Protein AF-A0A5S3YMX0-F1 (afdb_monomer_lite)

Radius of gyration: 29.32 Å; chains: 1; bounding box: 54×30×87 Å

Foldseek 3Di:
DKDFLCVVAADDDSFWADDPRDTHHDDTDIDDPLFSQQFPYKYFDPQAHVDDPQLAPDCPPPDPVSCVVNDDPDPGRPDRTTDMDTDGDPVRRDDPDFDDKDFDDDDDDDDPPDDDDDDRCPPIAGPVRDDDDDPDDDD

Organism: NCBI:txid151081

Structure (mmCIF, N/CA/C/O backbone):
data_AF-A0A5S3YMX0-F1
#
_entry.id   AF-A0A5S3YMX0-F1
#
loop_
_atom_site.group_PDB
_atom_site.id
_atom_site.type_symbol
_atom_site.label_atom_id
_atom_site.label_alt_id
_atom_site.label_comp_id
_atom_site.label_asym_id
_atom_site.label_entity_id
_atom_site.label_seq_id
_atom_site.pdbx_PDB_ins_code
_atom_site.Cartn_x
_atom_site.Cartn_y
_atom_site.Cartn_z
_atom_site.occupancy
_atom_site.B_iso_or_equiv
_atom_site.auth_seq_id
_atom_site.auth_comp_id
_atom_site.auth_asym_id
_atom_site.auth_atom_id
_atom_site.pdbx_PDB_model_num
ATOM 1 N N . GLY A 1 1 ? -2.831 -7.762 10.609 1.00 91.38 1 GLY A N 1
ATOM 2 C CA . GLY A 1 1 ? -1.853 -8.299 9.640 1.00 91.38 1 GLY A CA 1
ATOM 3 C C . GLY A 1 1 ? -1.766 -7.378 8.440 1.00 91.38 1 GLY A C 1
ATOM 4 O O . GLY A 1 1 ? -2.580 -6.460 8.359 1.00 91.38 1 GLY A O 1
ATOM 5 N N . PHE A 1 2 ? -0.807 -7.624 7.547 1.00 96.62 2 PHE A N 1
ATOM 6 C CA . PHE A 1 2 ? -0.632 -6.873 6.300 1.00 96.62 2 PHE A CA 1
ATOM 7 C C . PHE A 1 2 ? -0.864 -7.765 5.081 1.00 96.62 2 PHE A C 1
ATOM 9 O O . PHE A 1 2 ? -0.564 -8.959 5.122 1.00 96.62 2 PHE A O 1
ATOM 16 N N . THR A 1 3 ? -1.365 -7.169 4.002 1.00 96.81 3 THR A N 1
ATOM 17 C CA . THR A 1 3 ? -1.591 -7.815 2.708 1.00 96.81 3 THR A CA 1
ATOM 18 C C . THR A 1 3 ? -0.753 -7.124 1.641 1.00 96.81 3 THR A C 1
ATOM 20 O O . THR A 1 3 ? -0.767 -5.898 1.543 1.00 96.81 3 THR A O 1
ATOM 23 N N . ASN A 1 4 ? -0.037 -7.913 0.835 1.00 96.06 4 ASN A N 1
ATOM 24 C CA . ASN A 1 4 ? 0.631 -7.433 -0.375 1.00 96.06 4 ASN A CA 1
ATOM 25 C C . ASN A 1 4 ? -0.416 -7.202 -1.463 1.00 96.06 4 ASN A C 1
ATOM 27 O O . ASN A 1 4 ? -0.972 -8.159 -2.006 1.00 96.06 4 ASN A O 1
ATOM 31 N N . VAL A 1 5 ? -0.712 -5.935 -1.750 1.00 95.88 5 VAL A N 1
ATOM 32 C CA . VAL A 1 5 ? -1.786 -5.586 -2.684 1.00 95.88 5 VAL A CA 1
ATOM 33 C C . VAL A 1 5 ? -1.362 -5.720 -4.141 1.00 95.88 5 VAL A C 1
ATOM 35 O O . VAL A 1 5 ? -2.236 -5.980 -4.963 1.00 95.88 5 VAL A O 1
ATOM 38 N N . ASN A 1 6 ? -0.062 -5.676 -4.466 1.00 94.25 6 ASN A N 1
ATOM 39 C CA . ASN A 1 6 ? 0.425 -6.024 -5.810 1.00 94.25 6 ASN A CA 1
ATOM 40 C C . ASN A 1 6 ? -0.003 -7.451 -6.174 1.00 94.25 6 ASN A C 1
ATOM 42 O O . ASN A 1 6 ? -0.480 -7.696 -7.272 1.00 94.25 6 ASN A O 1
ATOM 46 N N . LEU A 1 7 ? 0.077 -8.385 -5.222 1.00 92.50 7 LEU A N 1
ATOM 47 C CA . LEU A 1 7 ? -0.351 -9.769 -5.444 1.00 92.50 7 LEU A CA 1
ATOM 48 C C . LEU A 1 7 ? -1.865 -9.963 -5.298 1.00 92.50 7 LEU A C 1
ATOM 50 O O . LEU A 1 7 ? -2.447 -10.785 -5.999 1.00 92.50 7 LEU A O 1
ATOM 54 N N . ALA A 1 8 ? -2.507 -9.241 -4.374 1.00 93.19 8 ALA A N 1
ATOM 55 C CA . ALA A 1 8 ? -3.930 -9.427 -4.088 1.00 93.19 8 ALA A CA 1
ATOM 56 C C . ALA A 1 8 ? -4.860 -8.737 -5.101 1.00 93.19 8 ALA A C 1
ATOM 58 O O . ALA A 1 8 ? -5.974 -9.213 -5.319 1.00 93.19 8 ALA A O 1
ATOM 59 N N . LYS A 1 9 ? -4.432 -7.610 -5.685 1.00 92.12 9 LYS A N 1
ATOM 60 C CA . LYS A 1 9 ? -5.246 -6.769 -6.582 1.00 92.12 9 LYS A CA 1
ATOM 61 C C . LYS A 1 9 ? -4.539 -6.372 -7.879 1.00 92.12 9 LYS A C 1
ATOM 63 O O . LYS A 1 9 ? -5.201 -5.827 -8.760 1.00 92.12 9 LYS A O 1
ATOM 68 N N . GLY A 1 10 ? -3.231 -6.605 -8.000 1.00 87.31 10 GLY A N 1
ATOM 69 C CA . GLY A 1 10 ? -2.480 -6.215 -9.186 1.00 87.31 10 GLY A CA 1
ATOM 70 C C . GLY A 1 10 ? -2.953 -6.937 -10.441 1.00 87.31 10 GLY A C 1
ATOM 71 O O . GLY A 1 10 ? -3.302 -8.118 -10.416 1.00 87.31 10 GLY A O 1
ATOM 72 N N . THR A 1 11 ? -2.959 -6.215 -11.556 1.00 77.44 11 THR A N 1
ATOM 73 C CA . THR A 1 11 ? -3.293 -6.748 -12.880 1.00 77.44 11 THR A CA 1
ATOM 74 C C . THR A 1 11 ? -2.061 -6.739 -13.773 1.00 77.44 11 THR A C 1
ATOM 76 O O . THR A 1 11 ? -1.328 -5.755 -13.769 1.00 77.44 11 THR A O 1
ATOM 79 N N . GLY A 1 12 ? -1.885 -7.774 -14.596 1.00 81.06 12 GLY A N 1
ATOM 80 C CA . GLY A 1 12 ? -0.747 -7.874 -15.512 1.00 81.06 12 GLY A CA 1
ATOM 81 C C . GLY A 1 12 ? 0.468 -8.554 -14.883 1.00 81.06 12 GLY A C 1
ATOM 82 O O . GLY A 1 12 ? 0.332 -9.386 -13.982 1.00 81.06 12 GLY A O 1
ATOM 83 N N . GLU A 1 13 ? 1.647 -8.247 -15.413 1.00 88.25 13 GLU A N 1
ATOM 84 C CA . GLU A 1 13 ? 2.912 -8.780 -14.916 1.00 88.25 13 GLU A CA 1
ATOM 85 C C . GLU A 1 13 ? 3.303 -8.056 -13.619 1.00 88.25 13 GLU A C 1
ATOM 87 O O . GLU A 1 13 ? 3.111 -6.854 -13.470 1.00 88.25 13 GLU A O 1
ATOM 92 N N . ASN A 1 14 ? 3.783 -8.814 -12.630 1.00 89.81 14 ASN A N 1
ATOM 93 C CA . ASN A 1 14 ? 4.093 -8.298 -11.290 1.00 89.81 14 ASN A CA 1
ATOM 94 C C . ASN A 1 14 ? 5.592 -8.370 -10.967 1.00 89.81 14 ASN A C 1
ATOM 96 O O . ASN A 1 14 ? 5.967 -8.450 -9.798 1.00 89.81 14 ASN A O 1
ATOM 100 N N . TYR A 1 15 ? 6.452 -8.399 -11.987 1.00 94.38 15 TYR A N 1
ATOM 101 C CA . TYR A 1 15 ? 7.882 -8.189 -11.777 1.00 94.38 15 TYR A CA 1
ATOM 102 C C . TYR A 1 15 ? 8.164 -6.689 -11.682 1.00 94.38 15 TYR A C 1
ATOM 104 O O . TYR A 1 15 ? 7.420 -5.873 -12.216 1.00 94.38 15 TYR A O 1
ATOM 112 N N . SER A 1 16 ? 9.226 -6.336 -10.972 1.00 95.31 16 SER A N 1
ATOM 113 C CA . SER A 1 16 ? 9.704 -4.963 -10.865 1.00 95.31 16 SER A CA 1
ATOM 114 C C . SER A 1 16 ? 11.140 -4.799 -11.330 1.00 95.31 16 SER A C 1
ATOM 116 O O . SER A 1 16 ? 11.589 -3.670 -11.438 1.00 95.31 16 SER A O 1
ATOM 118 N N . TYR A 1 17 ? 11.857 -5.887 -11.622 1.00 94.25 17 TYR A N 1
ATOM 119 C CA . TYR A 1 17 ? 13.227 -5.833 -12.120 1.00 94.25 17 TYR A CA 1
ATOM 120 C C . TYR A 1 17 ? 13.568 -7.050 -12.980 1.00 94.25 17 TYR A C 1
ATOM 122 O O . TYR A 1 17 ? 12.929 -8.108 -12.886 1.00 94.25 17 TYR A O 1
ATOM 130 N N . TYR A 1 18 ? 14.639 -6.915 -13.761 1.00 92.81 18 TYR A N 1
ATOM 131 C CA . TYR A 1 18 ? 15.262 -8.008 -14.494 1.00 92.81 18 TYR A CA 1
ATOM 132 C C . TYR A 1 18 ? 16.736 -8.120 -14.108 1.00 92.81 18 TYR A C 1
ATOM 134 O O . TYR A 1 18 ? 17.496 -7.161 -14.199 1.00 92.81 18 TYR A O 1
ATOM 142 N N . TYR A 1 19 ? 17.172 -9.304 -13.680 1.00 88.69 19 TYR A N 1
ATOM 143 C CA . TYR A 1 19 ? 18.567 -9.535 -13.312 1.00 88.69 19 TYR A CA 1
ATOM 144 C C . TYR A 1 19 ? 19.055 -10.870 -13.853 1.00 88.69 19 TYR A C 1
ATOM 146 O O . TYR A 1 19 ? 18.465 -11.918 -13.598 1.00 88.69 19 TYR A O 1
ATOM 154 N N . SER A 1 20 ? 20.169 -10.841 -14.586 1.00 89.81 20 SER A N 1
ATOM 155 C CA . SER A 1 20 ? 20.834 -12.046 -15.105 1.00 89.81 20 SER A CA 1
ATOM 156 C C . SER A 1 20 ? 19.904 -12.998 -15.872 1.00 89.81 20 SER A C 1
ATOM 158 O O . SER A 1 20 ? 20.019 -14.217 -15.755 1.00 89.81 20 SER A O 1
ATOM 160 N N . GLY A 1 21 ? 18.975 -12.458 -16.666 1.00 87.88 21 GLY A N 1
ATOM 161 C CA . GLY A 1 21 ? 18.059 -13.288 -17.451 1.00 87.88 21 GLY A CA 1
ATOM 162 C C . GLY A 1 21 ? 16.776 -13.696 -16.725 1.00 87.88 21 GLY A C 1
ATOM 163 O O . GLY A 1 21 ? 16.028 -14.498 -17.277 1.00 87.88 21 GLY A O 1
ATOM 164 N N . VAL A 1 22 ? 16.529 -13.193 -15.513 1.00 91.00 22 VAL A N 1
ATOM 165 C CA . VAL A 1 22 ? 15.385 -13.583 -14.683 1.00 91.00 22 VAL A CA 1
ATOM 166 C C . VAL A 1 22 ? 14.603 -12.348 -14.244 1.00 91.00 22 VAL A C 1
ATOM 168 O O . VAL A 1 22 ? 15.182 -11.412 -13.695 1.00 91.00 22 VAL A O 1
ATOM 171 N N . ALA A 1 23 ? 13.285 -12.381 -14.446 1.00 93.00 23 ALA A N 1
ATOM 172 C CA . ALA A 1 23 ? 12.357 -11.395 -13.902 1.00 93.00 23 ALA A CA 1
ATOM 173 C C . ALA A 1 23 ? 12.037 -11.706 -12.431 1.00 93.00 23 ALA A C 1
ATOM 175 O O . ALA A 1 23 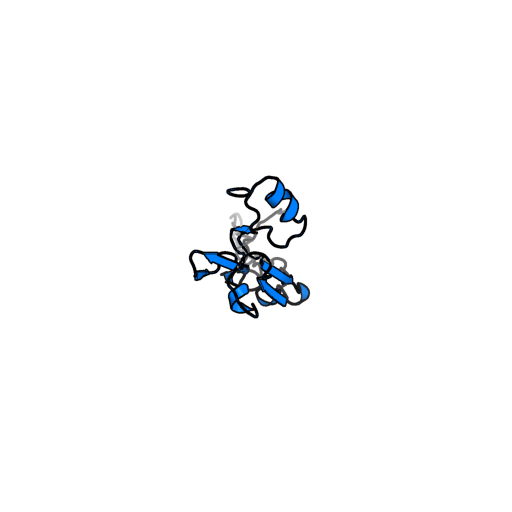? 11.796 -12.863 -12.070 1.00 93.00 23 ALA A O 1
ATOM 176 N N . GLY A 1 24 ? 12.004 -10.676 -11.589 1.00 93.19 24 GLY A N 1
ATOM 177 C CA . GLY A 1 24 ? 11.647 -10.783 -10.175 1.00 93.19 24 GLY A CA 1
ATOM 178 C C . GLY A 1 24 ? 10.964 -9.521 -9.660 1.00 93.19 24 GLY A C 1
ATOM 179 O O . GLY A 1 24 ? 10.824 -8.541 -10.382 1.00 93.19 24 GLY A O 1
ATOM 180 N N . SER A 1 25 ? 10.519 -9.536 -8.404 1.00 93.06 25 SER A N 1
ATOM 181 C CA . SER A 1 25 ? 9.886 -8.381 -7.759 1.00 93.06 25 SER A CA 1
ATOM 182 C C . SER A 1 25 ? 10.480 -8.151 -6.375 1.00 93.06 25 SER A C 1
ATOM 184 O O . SER A 1 25 ? 10.540 -9.084 -5.573 1.00 93.06 25 SER A O 1
ATOM 186 N N . LEU A 1 26 ? 10.936 -6.924 -6.118 1.00 94.56 26 LEU A N 1
ATOM 187 C CA . LEU A 1 26 ? 11.363 -6.452 -4.792 1.00 94.56 26 LEU A CA 1
ATOM 188 C C . LEU A 1 26 ? 10.533 -5.255 -4.308 1.00 94.56 26 LEU A C 1
ATOM 190 O O . LEU A 1 26 ? 10.636 -4.866 -3.145 1.00 94.56 26 LEU A O 1
ATOM 194 N N . ASP A 1 27 ? 9.695 -4.696 -5.180 1.00 95.56 27 ASP A N 1
ATOM 195 C CA . ASP A 1 27 ? 8.893 -3.515 -4.897 1.00 95.56 27 ASP A CA 1
ATOM 196 C C . ASP A 1 27 ? 7.460 -3.937 -4.598 1.00 95.56 27 ASP A C 1
ATOM 198 O O . ASP A 1 27 ? 6.788 -4.598 -5.392 1.00 95.56 27 ASP A O 1
ATOM 202 N N . HIS A 1 28 ? 6.984 -3.571 -3.414 1.00 94.00 28 HIS A N 1
ATOM 203 C CA . HIS A 1 28 ? 5.687 -4.004 -2.918 1.00 94.00 28 HIS A CA 1
ATOM 204 C C . HIS A 1 28 ? 4.961 -2.856 -2.229 1.00 94.00 28 HIS A C 1
ATOM 206 O O . HIS A 1 28 ? 5.550 -2.072 -1.487 1.00 94.00 28 HIS A O 1
ATOM 212 N N . LEU A 1 29 ? 3.648 -2.828 -2.404 1.00 95.69 29 LEU A N 1
ATOM 213 C CA . LEU A 1 29 ? 2.714 -2.045 -1.624 1.00 95.69 29 LEU A CA 1
ATOM 214 C C . LEU A 1 29 ? 2.007 -2.984 -0.644 1.00 95.69 29 LEU A C 1
ATOM 216 O O . LEU A 1 29 ? 1.394 -3.988 -1.021 1.00 95.69 29 LEU A O 1
ATOM 220 N N . LEU A 1 30 ? 2.106 -2.652 0.640 1.00 96.62 30 LEU A N 1
ATOM 221 C CA . LEU A 1 30 ? 1.455 -3.377 1.723 1.00 96.62 30 LEU A CA 1
ATOM 222 C C . LEU A 1 30 ? 0.393 -2.489 2.357 1.00 96.62 30 LEU A C 1
ATOM 224 O O . LEU A 1 30 ? 0.645 -1.324 2.656 1.00 96.62 30 LEU A O 1
ATOM 228 N N . THR A 1 31 ? -0.777 -3.059 2.618 1.00 94.94 31 THR A N 1
ATOM 229 C CA . THR A 1 31 ? -1.831 -2.400 3.398 1.00 94.94 31 THR A CA 1
ATOM 230 C C . THR A 1 31 ? -2.197 -3.244 4.606 1.00 94.94 31 THR A C 1
ATOM 232 O O . THR A 1 31 ? -1.951 -4.453 4.638 1.00 94.94 31 THR A O 1
ATOM 235 N N . ALA A 1 32 ? -2.771 -2.617 5.635 1.00 93.19 32 ALA A N 1
ATOM 236 C CA . ALA A 1 32 ? -3.446 -3.374 6.680 1.00 93.19 32 ALA A CA 1
ATOM 237 C C . ALA A 1 32 ? -4.548 -4.231 6.041 1.00 93.19 32 ALA A C 1
ATOM 239 O O . ALA A 1 32 ? -5.224 -3.781 5.119 1.00 93.19 32 ALA A O 1
ATOM 240 N N . ASN A 1 33 ? -4.768 -5.446 6.550 1.00 92.00 33 ASN A N 1
ATOM 241 C CA . ASN A 1 33 ? -5.789 -6.345 5.992 1.00 92.00 33 ASN A CA 1
ATOM 242 C C . ASN A 1 33 ? -7.185 -5.698 5.924 1.00 92.00 33 ASN A C 1
ATOM 244 O O . ASN A 1 33 ? -7.954 -5.991 5.020 1.00 92.00 33 ASN A O 1
ATOM 248 N N . THR A 1 34 ? -7.495 -4.797 6.858 1.00 89.94 34 THR A N 1
ATOM 249 C CA . THR A 1 34 ? -8.755 -4.037 6.933 1.00 89.94 34 THR A CA 1
ATOM 250 C C . THR A 1 34 ? -8.867 -2.903 5.910 1.00 89.94 34 THR A C 1
ATOM 252 O O . THR A 1 34 ? -9.874 -2.207 5.884 1.00 89.94 34 THR A O 1
ATOM 255 N N . SER A 1 35 ? -7.835 -2.675 5.098 1.00 92.06 35 SER A N 1
ATOM 256 C CA . SER A 1 35 ? -7.739 -1.554 4.157 1.00 92.06 35 SER A CA 1
ATOM 257 C C . SER A 1 35 ? -7.380 -2.003 2.741 1.00 92.06 35 SER A C 1
ATOM 259 O O . SER A 1 35 ? -7.094 -1.171 1.893 1.00 92.06 35 SER A O 1
ATOM 261 N N . VAL A 1 36 ? -7.404 -3.305 2.450 1.00 93.19 36 VAL A N 1
ATOM 262 C CA . VAL A 1 36 ? -7.147 -3.819 1.091 1.00 93.19 36 VAL A CA 1
ATOM 263 C C . VAL A 1 36 ? -8.142 -3.237 0.082 1.00 93.19 36 VAL A C 1
ATOM 265 O O . VAL A 1 36 ? -7.784 -2.957 -1.063 1.00 93.19 36 VAL A O 1
ATOM 268 N N . ASP A 1 37 ? -9.376 -2.993 0.517 1.00 91.88 37 ASP A N 1
ATOM 269 C CA . ASP A 1 37 ? -10.432 -2.467 -0.341 1.00 91.88 37 ASP A CA 1
ATOM 270 C C . ASP A 1 37 ? -10.278 -0.979 -0.674 1.00 91.88 37 ASP A C 1
ATOM 272 O O . ASP A 1 37 ? -10.807 -0.569 -1.704 1.00 91.88 37 ASP A O 1
ATOM 276 N N . SER A 1 38 ? -9.486 -0.192 0.080 1.00 93.88 38 SER A N 1
ATOM 277 C CA . SER A 1 38 ? -9.191 1.188 -0.349 1.00 93.88 38 SER A CA 1
ATOM 278 C C . SER A 1 38 ? -8.288 1.249 -1.568 1.00 93.88 38 SER A C 1
ATOM 280 O O . SER A 1 38 ? -8.257 2.278 -2.228 1.00 93.88 38 SER A O 1
ATOM 282 N N . VAL A 1 39 ? -7.530 0.198 -1.886 1.00 95.12 39 VAL A N 1
ATOM 283 C CA . VAL A 1 39 ? -6.672 0.192 -3.077 1.00 95.12 39 VAL A CA 1
ATOM 284 C C . VAL A 1 39 ? -7.543 -0.117 -4.284 1.00 95.12 39 VAL A C 1
ATOM 286 O O . VAL A 1 39 ? -7.856 -1.277 -4.529 1.00 95.12 39 VAL A O 1
ATOM 289 N N . ALA A 1 40 ? -7.967 0.894 -5.034 1.00 93.69 40 ALA A N 1
ATOM 290 C CA . ALA A 1 40 ? -8.823 0.712 -6.204 1.00 93.69 40 ALA A CA 1
ATOM 291 C C . ALA A 1 40 ? -8.087 -0.047 -7.319 1.00 93.69 40 ALA A C 1
ATOM 293 O O . ALA A 1 40 ? -8.641 -0.970 -7.919 1.00 93.69 40 ALA A O 1
ATOM 294 N N . GLN A 1 41 ? -6.819 0.301 -7.539 1.00 94.00 41 GLN A N 1
ATOM 295 C CA . GLN A 1 41 ? -5.939 -0.325 -8.519 1.00 94.00 41 GLN A CA 1
ATOM 296 C C . GLN A 1 41 ? -4.492 -0.273 -8.029 1.00 94.00 41 GLN A C 1
ATOM 298 O O . GLN A 1 41 ? -4.108 0.645 -7.308 1.00 94.00 41 GLN A O 1
ATOM 303 N N . VAL A 1 42 ? -3.685 -1.252 -8.434 1.00 95.81 42 VAL A N 1
ATOM 304 C CA . VAL A 1 42 ? -2.230 -1.236 -8.268 1.00 95.81 42 VAL A CA 1
ATOM 305 C C . VAL A 1 42 ? -1.571 -1.956 -9.441 1.00 95.81 42 VAL A C 1
ATOM 307 O O . VAL A 1 42 ? -2.110 -2.943 -9.942 1.00 95.81 42 VAL A O 1
ATOM 310 N N . MET A 1 43 ? -0.425 -1.462 -9.899 1.00 94.44 43 MET A N 1
ATOM 311 C CA . MET A 1 43 ? 0.374 -2.089 -10.952 1.00 94.44 43 MET A CA 1
ATOM 312 C C . MET A 1 43 ? 1.847 -1.691 -10.841 1.00 94.44 43 MET A C 1
ATOM 314 O O . MET A 1 43 ? 2.170 -0.634 -10.296 1.00 94.44 43 MET A O 1
ATOM 318 N N . HIS A 1 44 ? 2.728 -2.513 -11.408 1.00 94.62 44 HIS A N 1
ATOM 319 C CA . HIS A 1 44 ? 4.058 -2.058 -11.800 1.00 94.62 44 HIS A CA 1
ATOM 320 C C . HIS A 1 44 ? 3.940 -1.321 -13.129 1.00 94.62 44 HIS A C 1
ATOM 322 O O . HIS A 1 44 ? 3.351 -1.829 -14.086 1.00 94.62 44 HIS A O 1
ATOM 328 N N . TRP A 1 45 ? 4.445 -0.093 -13.187 1.00 94.00 45 TRP A N 1
ATOM 329 C CA . TRP A 1 45 ? 4.499 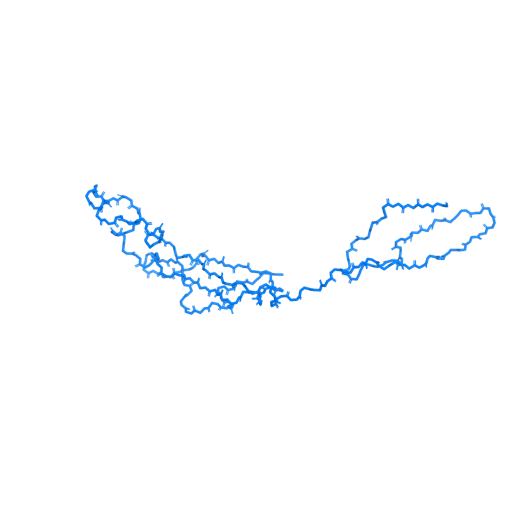0.635 -14.445 1.00 94.00 45 TRP A CA 1
ATOM 330 C C . TRP A 1 45 ? 5.800 0.289 -15.159 1.00 94.00 45 TRP A C 1
ATOM 332 O O . TRP A 1 45 ? 6.851 0.806 -14.802 1.00 94.00 45 TRP A O 1
ATOM 342 N N . HIS A 1 46 ? 5.709 -0.591 -16.156 1.00 93.94 46 HIS A N 1
ATOM 343 C CA . HIS A 1 46 ? 6.857 -1.101 -16.907 1.00 93.94 46 HIS A CA 1
ATOM 344 C C . HIS A 1 46 ? 7.502 -0.033 -17.802 1.00 93.94 46 HIS A C 1
ATOM 346 O O . HIS A 1 46 ? 7.204 0.075 -18.994 1.00 93.94 46 HIS A O 1
ATOM 352 N N . ILE A 1 47 ? 8.360 0.798 -17.208 1.00 92.56 47 ILE A N 1
ATOM 353 C CA . ILE A 1 47 ? 9.073 1.899 -17.874 1.00 92.56 47 ILE A CA 1
ATOM 354 C C . ILE A 1 47 ? 10.595 1.835 -17.699 1.00 92.56 47 ILE A C 1
ATOM 356 O O . ILE A 1 47 ? 11.299 2.606 -18.351 1.00 92.56 47 ILE A O 1
ATOM 360 N N . ASN A 1 48 ? 11.093 0.929 -16.856 1.00 92.50 48 ASN A N 1
ATOM 361 C CA . ASN A 1 48 ? 12.470 0.907 -16.371 1.00 92.50 48 ASN A CA 1
ATOM 362 C C . ASN A 1 48 ? 13.106 -0.495 -16.419 1.00 92.50 48 ASN A C 1
ATOM 364 O O . ASN A 1 48 ? 14.194 -0.642 -16.964 1.00 92.50 48 ASN A O 1
ATOM 368 N N . ALA A 1 49 ? 12.440 -1.535 -15.904 1.00 92.44 49 ALA A N 1
ATOM 369 C CA . ALA A 1 49 ? 13.070 -2.839 -15.647 1.00 92.44 49 ALA A CA 1
ATOM 370 C C . ALA A 1 49 ? 13.580 -3.579 -16.901 1.00 92.44 49 ALA A C 1
ATOM 372 O O . ALA A 1 49 ? 14.580 -4.295 -16.836 1.00 92.44 49 ALA A O 1
ATOM 373 N N . ASP A 1 50 ? 12.910 -3.418 -18.047 1.00 88.38 50 ASP A N 1
ATOM 374 C CA . ASP A 1 50 ? 13.180 -4.181 -19.281 1.00 88.38 50 ASP A CA 1
ATOM 375 C C . ASP A 1 50 ? 14.289 -3.575 -20.155 1.00 88.38 50 ASP A C 1
ATOM 377 O O . ASP A 1 50 ? 14.239 -3.581 -21.392 1.00 88.38 50 ASP A O 1
ATOM 381 N N . GLU A 1 51 ? 15.301 -2.997 -19.521 1.00 78.94 51 GLU A N 1
ATOM 382 C CA . GLU A 1 51 ? 16.294 -2.186 -20.201 1.00 78.94 51 GLU A CA 1
ATOM 383 C C . GLU A 1 51 ? 17.582 -2.946 -20.556 1.00 78.94 51 GLU A C 1
ATOM 385 O O . GLU A 1 51 ? 18.172 -3.681 -19.766 1.00 78.94 51 GLU A O 1
ATOM 390 N N . ALA A 1 52 ? 18.074 -2.718 -21.778 1.00 81.94 52 ALA A N 1
ATOM 391 C CA . ALA A 1 52 ? 19.428 -3.101 -22.145 1.00 81.94 52 ALA A CA 1
ATOM 392 C C . ALA A 1 52 ? 20.440 -2.203 -21.418 1.00 81.94 52 ALA A C 1
ATOM 394 O O . ALA A 1 52 ? 20.353 -0.984 -21.526 1.00 81.94 52 ALA A O 1
ATOM 395 N N . THR A 1 53 ? 21.474 -2.791 -20.811 1.00 78.12 53 THR A N 1
ATOM 396 C CA . THR A 1 53 ? 22.539 -2.089 -20.058 1.00 78.12 53 THR A CA 1
ATOM 397 C C . THR A 1 53 ? 23.168 -0.903 -20.804 1.00 78.12 53 THR A C 1
ATOM 399 O O . THR A 1 53 ? 23.633 0.051 -20.201 1.00 78.12 53 THR A O 1
ATOM 402 N N . ALA A 1 54 ? 23.178 -0.914 -22.139 1.00 80.81 54 ALA A N 1
ATOM 403 C CA . ALA A 1 54 ? 23.709 0.201 -22.925 1.00 80.81 54 ALA A CA 1
ATOM 404 C C . ALA A 1 54 ? 22.857 1.484 -22.856 1.00 80.81 54 ALA A C 1
ATOM 406 O O . ALA A 1 54 ? 23.369 2.555 -23.174 1.00 80.81 54 ALA A O 1
ATOM 407 N N . LEU A 1 55 ? 21.575 1.380 -22.507 1.00 83.12 55 LEU A N 1
ATOM 408 C CA . LEU A 1 55 ? 20.623 2.493 -22.471 1.00 83.12 55 LEU A CA 1
ATOM 409 C C . LEU A 1 55 ? 20.245 2.912 -21.047 1.00 83.12 55 LEU A C 1
ATOM 411 O O . LEU A 1 55 ? 19.621 3.958 -20.901 1.00 83.12 55 LEU A O 1
ATOM 415 N N . ASP A 1 56 ? 20.668 2.135 -20.044 1.00 83.69 56 ASP A N 1
ATOM 416 C CA . ASP A 1 56 ? 20.368 2.408 -18.643 1.00 83.69 56 ASP A CA 1
ATOM 417 C C . ASP A 1 56 ? 20.917 3.762 -18.167 1.00 83.69 56 ASP A C 1
ATOM 419 O O . ASP A 1 56 ? 21.796 4.382 -18.779 1.00 83.69 56 ASP A O 1
ATOM 423 N N . TYR A 1 57 ? 20.384 4.216 -17.036 1.00 84.12 57 TYR A N 1
ATOM 424 C CA . TYR A 1 57 ? 20.719 5.491 -16.398 1.00 84.12 57 TYR A CA 1
ATOM 425 C C . TYR A 1 57 ? 22.168 5.581 -15.889 1.00 84.12 57 TYR A C 1
ATOM 427 O O . TYR A 1 57 ? 22.620 6.666 -15.516 1.00 84.12 57 TYR A O 1
ATOM 435 N N . ASN A 1 58 ? 22.897 4.464 -15.851 1.00 86.88 58 ASN A N 1
ATOM 436 C CA . ASN A 1 58 ? 24.289 4.419 -15.421 1.00 86.88 58 ASN A CA 1
ATOM 437 C C . ASN A 1 58 ? 25.185 5.166 -16.425 1.00 86.88 58 ASN A C 1
ATOM 439 O O . ASN A 1 58 ? 24.848 5.322 -17.598 1.00 86.88 58 ASN A O 1
ATOM 443 N N . THR A 1 59 ? 26.349 5.646 -15.999 1.00 89.12 59 THR A N 1
ATOM 444 C CA . THR A 1 59 ? 27.281 6.384 -16.890 1.00 89.12 59 THR A CA 1
ATOM 445 C C . THR A 1 59 ? 28.520 5.574 -17.249 1.00 89.12 59 THR A C 1
ATOM 447 O O . THR A 1 59 ? 29.251 5.909 -18.184 1.00 89.12 59 THR A O 1
ATOM 450 N N . GLU A 1 60 ? 28.724 4.486 -16.519 1.00 89.06 60 GLU A N 1
ATOM 451 C CA . GLU A 1 60 ? 29.751 3.487 -16.699 1.00 89.06 60 GLU A CA 1
ATOM 452 C C . GLU A 1 60 ? 29.699 2.950 -18.128 1.00 89.06 60 GLU A C 1
ATOM 454 O O . GLU A 1 60 ? 28.631 2.746 -18.709 1.00 89.06 60 GLU A O 1
ATOM 459 N N . ASP A 1 61 ? 30.879 2.777 -18.718 1.00 88.56 61 ASP A N 1
ATOM 460 C CA . ASP A 1 61 ? 31.052 2.266 -20.079 1.00 88.56 61 ASP A CA 1
ATOM 461 C C . ASP A 1 61 ? 30.379 3.106 -21.194 1.00 88.56 61 ASP A C 1
ATOM 463 O O . ASP A 1 61 ? 30.329 2.677 -22.352 1.00 88.56 61 ASP A O 1
ATOM 467 N N . LYS A 1 62 ? 29.928 4.340 -20.894 1.00 90.19 62 LYS A N 1
ATOM 468 C CA . LYS A 1 62 ? 29.380 5.305 -21.865 1.00 90.19 62 LYS A CA 1
ATOM 469 C C . LYS A 1 62 ? 30.329 6.489 -22.070 1.00 90.19 62 LYS A C 1
ATOM 471 O O . LYS A 1 62 ? 30.753 7.147 -21.124 1.00 90.19 62 LYS A O 1
ATOM 476 N N . THR A 1 63 ? 30.618 6.824 -23.326 1.00 93.75 63 THR A N 1
ATOM 477 C CA . THR A 1 63 ? 31.306 8.076 -23.695 1.00 93.75 63 THR A CA 1
ATOM 478 C C . THR A 1 63 ? 30.424 9.296 -23.418 1.00 93.75 63 THR A C 1
ATOM 480 O O . THR A 1 63 ? 29.200 9.190 -23.441 1.00 93.75 63 THR A O 1
ATOM 483 N N . GLU A 1 64 ? 31.015 10.482 -23.262 1.00 94.00 64 GLU A N 1
ATOM 484 C CA . GLU A 1 64 ? 30.265 11.744 -23.111 1.00 94.00 64 GLU A CA 1
ATOM 485 C C . GLU A 1 64 ? 29.243 11.959 -24.241 1.00 94.00 64 GLU A C 1
ATOM 487 O O . GLU A 1 64 ? 28.116 12.389 -24.006 1.00 94.00 64 GLU A O 1
ATOM 492 N N . ALA A 1 65 ? 29.603 11.589 -25.475 1.00 94.75 65 ALA A N 1
ATOM 493 C CA . ALA A 1 65 ? 28.702 11.665 -26.621 1.00 94.75 65 ALA A CA 1
ATOM 494 C C . ALA A 1 65 ? 27.524 10.677 -26.521 1.00 94.75 65 ALA A C 1
ATOM 496 O O . ALA A 1 65 ? 26.424 10.999 -26.963 1.00 94.75 65 ALA A O 1
ATOM 497 N N . GLN A 1 66 ? 27.737 9.482 -25.959 1.00 92.25 66 GLN A N 1
ATOM 498 C CA . GLN A 1 66 ? 26.666 8.511 -25.704 1.00 92.25 66 GLN A CA 1
ATOM 499 C C . GLN A 1 66 ? 25.759 8.976 -24.572 1.00 92.25 66 GLN A C 1
ATOM 501 O O . GLN A 1 66 ? 24.547 8.952 -24.745 1.00 92.25 66 GLN A O 1
ATOM 506 N N . GLN A 1 67 ? 26.330 9.466 -23.470 1.00 91.00 67 GLN A N 1
ATOM 507 C CA . GLN A 1 67 ? 25.565 10.030 -22.359 1.00 91.00 67 GLN A CA 1
ATOM 508 C C . GLN A 1 67 ? 24.680 11.178 -22.856 1.00 91.00 67 GLN A C 1
ATOM 510 O O . GLN A 1 67 ? 23.470 11.127 -22.691 1.00 91.00 67 GLN A O 1
ATOM 515 N N . ALA A 1 68 ? 25.237 12.143 -23.595 1.00 90.44 68 ALA A N 1
ATOM 516 C CA . ALA A 1 68 ? 24.468 13.258 -24.152 1.00 90.44 68 ALA A CA 1
ATOM 517 C C . ALA A 1 68 ? 23.394 12.833 -25.174 1.00 90.44 68 ALA A C 1
ATOM 519 O O . ALA A 1 68 ? 22.405 13.538 -25.358 1.00 90.44 68 ALA A O 1
ATOM 520 N N . LYS A 1 69 ? 23.591 11.708 -25.872 1.00 90.88 69 LYS A N 1
ATOM 521 C CA . LYS A 1 69 ? 22.662 11.212 -26.897 1.00 90.88 69 LYS A CA 1
ATOM 522 C C . LYS A 1 69 ? 21.544 10.337 -26.329 1.00 90.88 69 LYS A C 1
ATOM 524 O O . LYS A 1 69 ? 20.463 10.303 -26.912 1.00 90.88 69 LYS A O 1
ATOM 529 N N . TRP A 1 70 ? 21.835 9.563 -25.288 1.00 87.56 70 TRP A N 1
ATOM 530 C CA . TRP A 1 70 ? 20.931 8.550 -24.737 1.00 87.56 70 TRP A CA 1
ATOM 531 C C . TRP A 1 70 ? 20.255 8.994 -23.445 1.00 87.56 70 TRP A C 1
ATOM 533 O O . TRP A 1 70 ? 19.213 8.445 -23.104 1.00 87.56 70 TRP A O 1
ATOM 543 N N . PHE A 1 71 ? 20.789 10.014 -22.774 1.00 86.12 71 PHE A N 1
ATOM 544 C CA . PHE A 1 71 ? 20.116 10.655 -21.657 1.00 86.12 71 PHE A CA 1
ATOM 545 C C . PHE A 1 71 ? 18.783 11.282 -22.089 1.00 86.12 71 PHE A C 1
ATOM 547 O O . PHE A 1 71 ? 18.695 11.957 -23.118 1.00 86.12 71 PHE A O 1
ATOM 554 N N . GLY A 1 72 ? 17.761 11.106 -21.256 1.00 86.56 72 GLY A N 1
ATOM 555 C CA . GLY A 1 72 ? 16.498 11.827 -21.340 1.00 86.56 72 GLY A CA 1
ATOM 556 C C . GLY A 1 72 ? 16.025 12.234 -19.947 1.00 86.56 72 GLY A C 1
ATOM 557 O O . GLY A 1 72 ? 16.100 11.446 -19.014 1.00 86.56 72 GLY A O 1
ATOM 558 N N . GLU A 1 73 ? 15.489 13.447 -19.804 1.00 88.62 73 GLU A N 1
ATOM 559 C CA . GLU A 1 73 ? 14.976 13.982 -18.524 1.00 88.62 73 GLU A CA 1
ATOM 560 C C . GLU A 1 73 ? 13.594 13.417 -18.131 1.00 88.62 73 GLU A C 1
ATOM 562 O O . GLU A 1 73 ? 12.859 14.006 -17.338 1.00 88.62 73 GLU A O 1
ATOM 567 N N . THR A 1 74 ? 13.191 12.292 -18.719 1.00 90.25 74 THR A N 1
ATOM 568 C CA . THR A 1 74 ? 11.882 11.676 -18.484 1.00 90.25 74 THR A CA 1
ATOM 569 C C . THR A 1 74 ? 11.972 10.591 -17.411 1.00 90.25 74 THR A C 1
ATOM 571 O O . THR A 1 74 ? 13.039 10.013 -17.246 1.00 90.25 74 THR A O 1
ATOM 574 N N . PRO A 1 75 ? 10.860 10.209 -16.760 1.00 91.44 75 PRO A N 1
ATOM 575 C CA . PRO A 1 75 ? 10.842 9.059 -15.847 1.00 91.44 75 PRO A CA 1
ATOM 576 C C . PRO A 1 75 ? 11.175 7.708 -16.503 1.00 91.44 75 PRO A C 1
ATOM 578 O O . PRO A 1 75 ? 11.385 6.726 -15.807 1.00 91.44 75 PRO A O 1
ATOM 581 N N . TYR A 1 76 ? 11.165 7.640 -17.835 1.00 90.38 76 TYR A N 1
ATOM 582 C CA . TYR A 1 76 ? 11.524 6.444 -18.589 1.00 90.38 76 TYR A CA 1
ATOM 583 C C . TYR A 1 76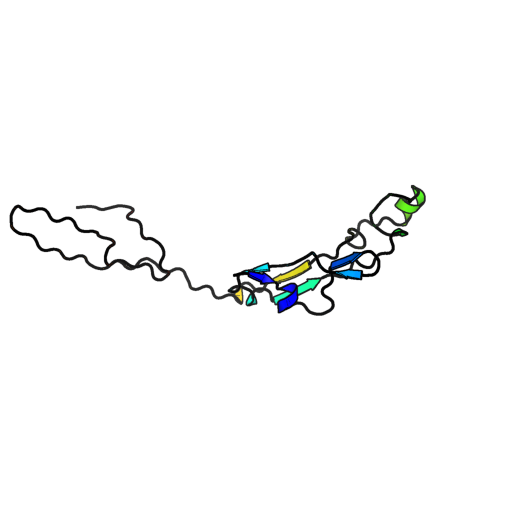 ? 13.035 6.202 -18.508 1.00 90.38 76 TYR A C 1
ATOM 585 O O . TYR A 1 76 ? 13.796 7.136 -18.770 1.00 90.38 76 TYR A O 1
ATOM 593 N N . ARG A 1 77 ? 13.451 4.960 -18.220 1.00 89.19 77 ARG A N 1
ATOM 594 C CA . ARG A 1 77 ? 14.868 4.550 -18.108 1.00 89.19 77 ARG A CA 1
ATOM 595 C C . ARG A 1 77 ? 15.631 5.269 -16.999 1.00 89.19 77 ARG A C 1
ATOM 597 O O . ARG A 1 77 ? 16.825 5.526 -17.113 1.00 89.19 77 ARG A O 1
ATOM 604 N N . SER A 1 78 ? 14.940 5.655 -15.930 1.00 90.81 78 SER A N 1
ATOM 605 C CA . SER A 1 78 ? 15.546 6.419 -14.833 1.00 90.81 78 SER A CA 1
ATOM 606 C C . SER A 1 78 ? 15.944 5.552 -13.635 1.00 90.81 78 SER A C 1
ATOM 608 O O . SER A 1 78 ? 16.397 6.082 -12.623 1.00 90.81 78 SER A O 1
ATOM 610 N N . SER A 1 79 ? 15.696 4.245 -13.706 1.00 91.75 79 SER A N 1
ATOM 611 C CA . SER A 1 79 ? 15.975 3.260 -12.659 1.00 91.75 79 SER A CA 1
ATOM 612 C C . SER A 1 79 ? 16.086 1.871 -13.290 1.00 91.75 79 SER A C 1
ATOM 614 O O . SER A 1 79 ? 15.624 1.653 -14.403 1.00 91.75 79 SER A O 1
ATOM 616 N N . ASP A 1 80 ? 16.699 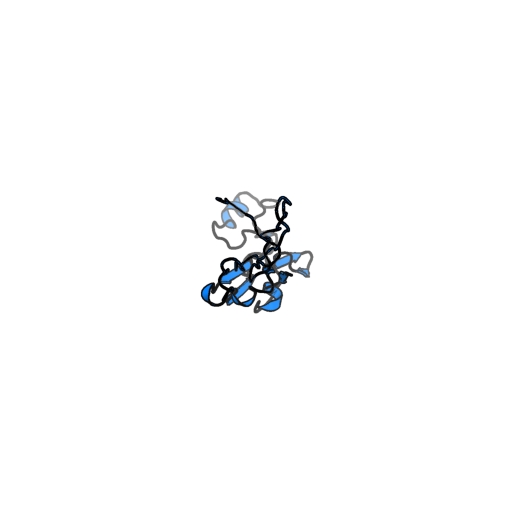0.940 -12.571 1.00 91.06 80 ASP A N 1
ATOM 617 C CA . ASP A 1 80 ? 16.757 -0.495 -12.856 1.00 91.06 80 ASP A CA 1
ATOM 618 C C . ASP A 1 80 ? 15.501 -1.241 -12.372 1.00 91.06 80 ASP A C 1
ATOM 620 O O . ASP A 1 80 ? 15.361 -2.444 -12.598 1.00 91.06 80 ASP A O 1
ATOM 624 N N . HIS A 1 81 ? 14.586 -0.526 -11.713 1.00 94.75 81 HIS A N 1
ATOM 625 C CA . HIS A 1 81 ? 13.337 -1.043 -11.182 1.00 94.75 81 HIS A CA 1
ATOM 626 C C . HIS A 1 81 ? 12.121 -0.256 -11.694 1.00 94.75 81 HIS A C 1
ATOM 628 O O . HIS A 1 81 ? 12.148 0.971 -11.856 1.00 94.75 81 HIS A O 1
ATOM 634 N N . ASP A 1 82 ? 11.016 -0.967 -11.909 1.00 94.94 82 ASP A N 1
ATOM 635 C CA . ASP A 1 82 ? 9.724 -0.378 -12.248 1.00 94.94 82 ASP A CA 1
ATOM 636 C C . ASP A 1 82 ? 9.008 0.159 -11.003 1.00 94.94 82 ASP A C 1
ATOM 638 O O . ASP A 1 82 ? 8.861 -0.559 -10.005 1.00 94.94 82 ASP A O 1
ATOM 642 N N . PRO A 1 83 ? 8.479 1.393 -11.051 1.00 95.06 83 PRO A N 1
ATOM 643 C CA . PRO A 1 83 ? 7.727 1.947 -9.940 1.00 95.06 83 PRO A CA 1
ATOM 644 C C . PRO A 1 83 ? 6.393 1.216 -9.739 1.00 95.06 83 PRO A C 1
ATOM 646 O O . PRO A 1 83 ? 5.718 0.814 -10.690 1.00 95.06 83 PRO A O 1
ATOM 649 N N . VAL A 1 84 ? 5.970 1.120 -8.478 1.00 95.69 84 VAL A N 1
ATOM 650 C CA . VAL A 1 84 ? 4.607 0.717 -8.111 1.00 95.69 84 VAL A CA 1
ATOM 651 C C . VAL A 1 84 ? 3.704 1.944 -8.146 1.00 95.69 84 VAL A C 1
ATOM 653 O O . VAL A 1 84 ? 3.968 2.930 -7.458 1.00 95.69 84 VAL A O 1
ATOM 656 N N . ILE A 1 85 ? 2.614 1.870 -8.906 1.00 95.06 85 ILE A N 1
ATOM 657 C CA . ILE A 1 85 ? 1.573 2.901 -8.948 1.00 95.06 85 ILE A CA 1
ATOM 658 C C . ILE A 1 85 ? 0.288 2.314 -8.390 1.00 95.06 85 ILE A C 1
ATOM 660 O O . ILE A 1 85 ? -0.084 1.192 -8.736 1.00 95.06 85 ILE A O 1
ATOM 664 N N . ALA A 1 86 ? -0.387 3.073 -7.529 1.00 95.50 86 ALA A N 1
ATOM 665 C CA . ALA A 1 86 ? -1.656 2.677 -6.950 1.00 95.50 86 ALA A CA 1
ATOM 666 C C . ALA A 1 86 ? -2.628 3.852 -6.859 1.00 95.50 86 ALA A C 1
ATOM 668 O O . ALA A 1 86 ? -2.243 4.958 -6.475 1.00 95.50 86 ALA A O 1
ATOM 669 N N . ASP A 1 87 ? -3.891 3.552 -7.138 1.00 95.38 87 ASP A N 1
ATOM 670 C CA . ASP A 1 87 ? -5.017 4.452 -6.933 1.00 95.38 87 ASP A CA 1
ATOM 671 C C . ASP A 1 87 ? -5.772 4.040 -5.673 1.00 95.38 87 ASP A C 1
ATOM 673 O O . ASP A 1 87 ? -5.985 2.850 -5.414 1.00 95.38 87 ASP A O 1
ATOM 677 N N . PHE A 1 88 ? -6.213 5.032 -4.901 1.00 94.44 88 PHE A N 1
ATOM 678 C CA . PHE A 1 88 ? -6.925 4.809 -3.649 1.00 94.44 88 PHE A CA 1
ATOM 679 C C . PHE A 1 88 ? -8.336 5.396 -3.694 1.00 94.44 88 PHE A C 1
ATOM 681 O O . PHE A 1 88 ? -8.512 6.592 -3.917 1.00 94.44 88 PHE A O 1
ATOM 688 N N . ASP A 1 89 ? -9.330 4.563 -3.393 1.00 93.00 89 ASP A N 1
ATOM 689 C CA . ASP A 1 89 ? -10.668 4.992 -3.003 1.00 93.00 89 ASP A CA 1
ATOM 690 C C . ASP A 1 89 ? -10.774 4.949 -1.475 1.00 93.00 89 ASP A C 1
ATOM 692 O O . ASP A 1 89 ? -11.015 3.914 -0.855 1.00 93.00 89 ASP A O 1
ATOM 696 N N . LEU A 1 90 ? -10.562 6.099 -0.840 1.00 87.25 90 LEU A N 1
ATOM 697 C CA . LEU A 1 90 ? -10.604 6.196 0.619 1.00 87.25 90 LEU A CA 1
ATOM 698 C C . LEU A 1 90 ? -12.031 6.161 1.178 1.00 87.25 90 LEU A C 1
ATOM 700 O O . LEU A 1 90 ? -12.198 5.904 2.367 1.00 87.25 90 LEU A O 1
ATOM 704 N N . ALA A 1 91 ? -13.051 6.384 0.345 1.00 84.62 91 ALA A N 1
ATOM 705 C CA . ALA A 1 91 ? -14.443 6.259 0.761 1.00 84.62 91 ALA A CA 1
ATOM 706 C C . ALA A 1 91 ? -14.892 4.790 0.822 1.00 84.62 91 ALA A C 1
ATOM 708 O O . ALA A 1 91 ? -15.829 4.470 1.554 1.00 84.62 91 ALA A O 1
ATOM 709 N N . ALA A 1 92 ? -14.208 3.893 0.103 1.00 76.00 92 ALA A N 1
ATOM 710 C CA . ALA A 1 92 ? -14.472 2.457 0.146 1.00 76.00 92 ALA A CA 1
ATOM 711 C C . ALA A 1 92 ? -14.160 1.823 1.513 1.00 76.00 92 ALA A C 1
ATOM 713 O O . ALA A 1 92 ? -14.700 0.766 1.839 1.00 76.00 92 ALA A O 1
ATOM 714 N N . VAL A 1 93 ? -13.323 2.461 2.339 1.00 72.81 93 VAL A N 1
ATOM 715 C CA . VAL A 1 93 ? -13.024 1.974 3.690 1.00 72.81 93 VAL A CA 1
ATOM 716 C C . VAL A 1 93 ? -13.932 2.660 4.701 1.00 72.81 93 VAL A C 1
ATOM 718 O O . VAL A 1 93 ? -13.706 3.795 5.114 1.00 72.81 93 VAL A O 1
ATOM 721 N N . VAL A 1 94 ? -14.946 1.925 5.154 1.00 70.12 94 VAL A N 1
ATOM 722 C CA . VAL A 1 94 ? -15.748 2.308 6.317 1.00 70.12 94 VAL A CA 1
ATOM 723 C C . VAL A 1 94 ? -15.030 1.812 7.566 1.00 70.12 94 VAL A C 1
ATOM 725 O O . VAL A 1 94 ? -15.152 0.649 7.948 1.00 70.12 94 VAL A O 1
ATOM 728 N N . LEU A 1 95 ? -14.260 2.692 8.204 1.00 72.38 95 LEU A N 1
ATOM 729 C CA . LEU A 1 95 ? -13.800 2.427 9.564 1.00 72.38 95 LEU A CA 1
ATOM 730 C C . LEU A 1 95 ? -14.979 2.610 10.528 1.00 72.38 95 LEU A C 1
ATOM 732 O O . LEU A 1 95 ? -15.769 3.542 10.341 1.00 72.38 95 LEU A O 1
ATOM 736 N N . PRO A 1 96 ? -15.118 1.760 11.561 1.00 76.56 96 PRO A N 1
ATOM 737 C CA . PRO A 1 96 ? -16.035 2.064 12.646 1.00 76.56 96 PRO A CA 1
ATOM 738 C C . PRO A 1 96 ? -15.650 3.422 13.242 1.00 76.56 96 PRO A C 1
ATOM 740 O O . PRO A 1 96 ? -14.471 3.718 13.453 1.00 76.56 96 PRO A O 1
ATOM 743 N N . VAL A 1 97 ? -16.648 4.279 13.450 1.00 85.06 97 VAL A N 1
ATOM 744 C CA . VAL A 1 97 ? -16.439 5.564 14.119 1.00 85.06 97 VAL A CA 1
ATOM 745 C C . VAL A 1 97 ? -16.062 5.260 15.559 1.00 85.06 97 VAL A C 1
ATOM 747 O O . VAL A 1 97 ? -16.856 4.624 16.245 1.00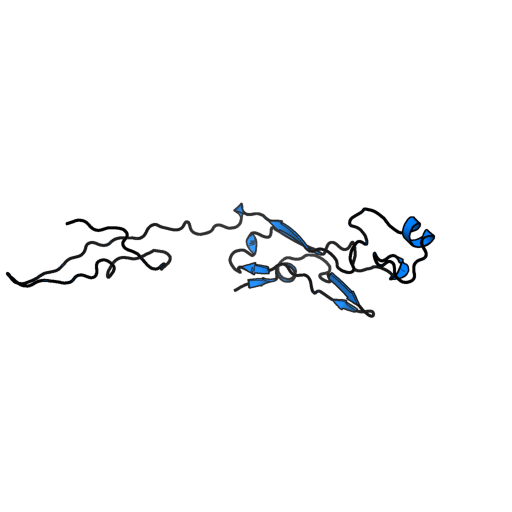 85.06 97 VAL A O 1
ATOM 750 N N . ASN A 1 98 ? -14.891 5.729 15.998 1.00 88.94 98 ASN A N 1
ATOM 751 C CA . ASN A 1 98 ? -14.466 5.591 17.387 1.00 88.94 98 ASN A CA 1
ATOM 752 C C . ASN A 1 98 ? -15.545 6.138 18.322 1.00 88.94 98 ASN A C 1
ATOM 754 O O . ASN A 1 98 ? -15.946 7.302 18.202 1.00 88.94 98 ASN A O 1
ATOM 758 N N . GLN A 1 99 ? -15.996 5.314 19.251 1.00 94.06 99 GLN A N 1
ATOM 759 C CA . GLN A 1 99 ? -17.054 5.666 20.173 1.00 94.06 99 GLN A CA 1
ATOM 760 C C . GLN A 1 99 ? -16.479 6.315 21.437 1.00 94.06 99 GLN A C 1
ATOM 762 O O . GLN A 1 99 ? -15.295 6.216 21.750 1.00 94.06 99 GLN A O 1
ATOM 767 N N . ALA A 1 100 ? -17.315 7.078 22.142 1.00 94.69 100 ALA A N 1
ATOM 768 C CA . ALA A 1 100 ? -16.937 7.585 23.454 1.00 94.69 100 ALA A CA 1
ATOM 769 C C . ALA A 1 100 ? -16.982 6.440 24.484 1.00 94.69 100 ALA A C 1
ATOM 771 O O . ALA A 1 100 ? -17.849 5.566 24.361 1.00 94.69 100 ALA A O 1
ATOM 772 N N . PRO A 1 101 ? -16.136 6.481 25.529 1.00 96.00 101 PRO A N 1
ATOM 773 C CA . PRO A 1 101 ? -16.280 5.610 26.685 1.00 96.00 101 PRO A CA 1
ATOM 774 C C . PRO A 1 101 ? -17.687 5.660 27.286 1.00 96.00 101 PRO A C 1
ATOM 776 O O . PRO A 1 101 ? -18.314 6.720 27.367 1.00 96.00 101 PRO A O 1
ATOM 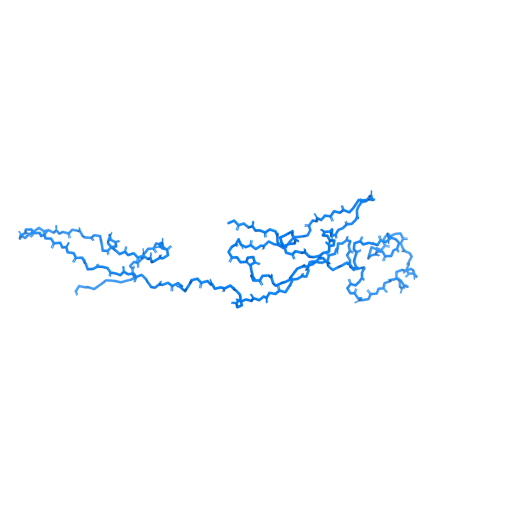779 N N . ILE A 1 102 ? -18.164 4.506 27.738 1.00 96.50 102 ILE A N 1
ATOM 780 C CA . ILE A 1 102 ? -19.433 4.322 28.432 1.00 96.50 102 ILE A CA 1
ATOM 781 C C . ILE A 1 102 ? -19.139 4.270 29.929 1.00 96.50 102 ILE A C 1
ATOM 783 O O . ILE A 1 102 ? -18.590 3.280 30.417 1.00 96.50 102 ILE A O 1
ATOM 787 N N . ALA A 1 103 ? -19.525 5.333 30.633 1.00 95.31 103 ALA A N 1
ATOM 788 C CA . ALA A 1 103 ? -19.492 5.375 32.089 1.00 95.31 103 ALA A CA 1
ATOM 789 C C . ALA A 1 103 ? -20.725 4.669 32.674 1.00 95.31 103 ALA A C 1
ATOM 791 O O . ALA A 1 103 ? -21.842 4.886 32.193 1.00 95.31 103 ALA A O 1
ATOM 792 N N . ASN A 1 104 ? -20.537 3.843 33.700 1.00 95.94 104 ASN A N 1
ATOM 793 C CA . ASN A 1 104 ? -21.603 3.146 34.410 1.00 95.94 104 ASN A CA 1
ATOM 794 C C . ASN A 1 104 ? -21.656 3.597 35.874 1.00 95.94 104 ASN A C 1
ATOM 796 O O . ASN A 1 104 ? -20.631 3.722 36.532 1.00 95.94 104 ASN A O 1
ATOM 800 N N . ASP A 1 105 ? -22.866 3.803 36.401 1.00 95.69 105 ASP A N 1
ATOM 801 C CA . ASP A 1 105 ? -23.039 4.288 37.773 1.00 95.69 105 ASP A CA 1
ATOM 802 C C . ASP A 1 105 ? -22.402 3.334 38.798 1.00 95.69 105 ASP A C 1
ATOM 804 O O . ASP A 1 105 ? -22.679 2.130 38.824 1.00 95.69 105 ASP A O 1
ATOM 808 N N . ASP A 1 106 ? -21.571 3.899 39.672 1.00 94.38 106 ASP A N 1
ATOM 809 C CA . ASP A 1 106 ? -20.971 3.198 40.800 1.00 94.38 106 ASP A CA 1
ATOM 810 C C . ASP A 1 106 ? -21.937 3.119 41.985 1.00 94.38 106 ASP A C 1
ATOM 812 O O . ASP A 1 106 ? -22.606 4.088 42.355 1.00 94.38 106 ASP A O 1
ATOM 816 N N . THR A 1 107 ? -21.937 1.978 42.671 1.00 93.56 107 THR A N 1
ATOM 817 C CA . THR A 1 107 ? -22.629 1.824 43.955 1.00 93.56 107 THR A CA 1
ATOM 818 C C . THR A 1 107 ? -21.704 1.193 44.979 1.00 93.56 107 THR A C 1
ATOM 820 O O . THR A 1 107 ? -21.051 0.189 44.691 1.00 93.56 107 THR A O 1
ATOM 823 N N . ALA A 1 108 ? -21.692 1.738 46.192 1.00 93.38 108 ALA A N 1
ATOM 824 C CA . ALA A 1 108 ? -20.999 1.149 47.326 1.00 93.38 108 ALA A CA 1
ATOM 825 C C . ALA A 1 108 ? -21.807 1.341 48.609 1.00 93.38 108 ALA A C 1
ATOM 827 O O . ALA A 1 108 ? -22.453 2.369 48.807 1.00 93.38 108 ALA A O 1
ATOM 828 N N . GLU A 1 109 ? -21.720 0.362 49.501 1.00 95.12 109 GLU A N 1
ATOM 829 C CA . GLU A 1 109 ? -22.259 0.438 50.854 1.00 95.12 109 GLU A CA 1
ATOM 830 C C . GLU A 1 109 ? -21.107 0.343 51.854 1.00 95.12 109 GLU A C 1
ATOM 832 O O . GLU A 1 109 ? -20.135 -0.386 51.647 1.00 95.12 109 GLU A O 1
ATOM 837 N N . THR A 1 110 ? -21.214 1.089 52.949 1.00 95.19 110 THR A N 1
ATOM 838 C CA . THR A 1 110 ? -20.271 1.033 54.067 1.00 95.19 110 THR A CA 1
ATOM 839 C C . THR A 1 110 ? -21.025 1.206 55.380 1.00 95.19 110 THR A C 1
ATOM 841 O O . THR A 1 110 ? -22.154 1.703 55.406 1.00 95.19 110 THR A O 1
ATOM 844 N N . VAL A 1 111 ? -20.416 0.790 56.488 1.00 96.19 111 VAL A N 1
ATOM 845 C CA . VAL A 1 111 ? -20.962 1.049 57.825 1.00 96.19 111 VAL A CA 1
ATOM 846 C C . VAL A 1 111 ? -20.543 2.437 58.309 1.00 96.19 111 VAL A C 1
ATOM 848 O O . VAL A 1 111 ? -19.563 3.020 57.845 1.00 96.19 111 VAL A O 1
ATOM 851 N N . GLN A 1 112 ? -21.301 2.995 59.254 1.00 93.06 112 GLN A N 1
ATOM 852 C CA . GLN A 1 112 ? -21.026 4.331 59.773 1.00 93.06 112 GLN A CA 1
ATOM 853 C C . GLN A 1 112 ? -19.612 4.417 60.367 1.00 93.06 112 GLN A C 1
ATOM 855 O O . GLN A 1 112 ? -19.275 3.676 61.286 1.00 93.06 112 GLN A O 1
ATOM 860 N N . GLY A 1 113 ? -18.828 5.376 59.872 1.00 93.94 113 GLY A N 1
ATOM 861 C CA . GLY A 1 113 ? -17.458 5.624 60.324 1.00 93.94 113 GLY A CA 1
ATOM 862 C C . GLY A 1 113 ? -16.376 4.867 59.550 1.00 93.94 113 GLY A C 1
ATOM 863 O O . GLY A 1 113 ? -15.204 5.133 59.792 1.00 93.94 113 GLY A O 1
ATOM 864 N N . GLU A 1 114 ? -16.740 3.993 58.605 1.00 96.44 114 GLU A N 1
ATOM 865 C CA . GLU A 1 114 ? -15.787 3.225 57.796 1.00 96.44 114 GLU A CA 1
ATOM 866 C C . GLU A 1 114 ? -15.670 3.784 56.372 1.00 96.44 114 GLU A C 1
ATOM 868 O O . GLU A 1 114 ? -16.669 4.052 55.697 1.00 96.44 114 GLU A O 1
ATOM 873 N N . SER A 1 115 ? -14.434 3.935 55.895 1.00 93.25 115 SER A N 1
ATOM 874 C CA . SER A 1 115 ? -14.145 4.378 54.527 1.00 93.25 115 SER A CA 1
ATOM 875 C C . SER A 1 115 ? -14.304 3.237 53.522 1.00 93.25 115 SER A C 1
ATOM 877 O O . SER A 1 115 ? -13.934 2.099 53.804 1.00 93.25 115 SER A O 1
ATOM 879 N N . VAL A 1 116 ? -14.763 3.558 52.309 1.00 93.94 116 VAL A N 1
ATOM 880 C CA . VAL A 1 116 ? -14.809 2.625 51.173 1.00 93.94 116 VAL A CA 1
ATOM 881 C C . VAL A 1 116 ? -13.939 3.138 50.027 1.00 93.94 116 VAL A C 1
ATOM 883 O O . VAL A 1 116 ? -13.980 4.319 49.690 1.00 93.94 116 VAL A O 1
ATOM 886 N N . ASN A 1 117 ? -13.142 2.247 49.435 1.00 93.06 117 ASN A N 1
ATOM 887 C CA . ASN A 1 117 ? -12.389 2.526 48.214 1.00 93.06 117 ASN A CA 1
ATOM 888 C C . ASN A 1 117 ? -13.154 1.941 47.028 1.00 93.06 117 ASN A C 1
ATOM 890 O O . ASN A 1 117 ? -13.421 0.740 47.007 1.00 93.06 117 ASN A O 1
ATOM 894 N N . ILE A 1 118 ? -13.472 2.777 46.044 1.00 92.31 118 ILE A N 1
ATOM 895 C CA . ILE A 1 118 ? -14.170 2.375 44.821 1.00 92.31 118 ILE A CA 1
ATOM 896 C C . ILE A 1 118 ? -13.209 2.562 43.651 1.00 92.31 118 ILE A C 1
ATOM 898 O O . ILE A 1 118 ? -12.566 3.605 43.528 1.00 92.31 118 ILE A O 1
ATOM 902 N N . ASN A 1 119 ? -13.096 1.543 42.801 1.00 93.06 119 ASN A N 1
ATOM 903 C CA . ASN A 1 119 ? -12.449 1.699 41.507 1.00 93.06 119 ASN A CA 1
ATOM 904 C C . ASN A 1 119 ? -13.495 2.189 40.505 1.00 93.06 119 ASN A C 1
ATOM 906 O O . ASN A 1 119 ? -14.252 1.376 39.987 1.00 93.06 119 ASN A O 1
ATOM 910 N N . VAL A 1 120 ? -13.495 3.489 40.228 1.00 92.75 120 VAL A N 1
ATOM 911 C CA . VAL A 1 120 ? -14.489 4.133 39.351 1.00 92.75 120 VAL A CA 1
ATOM 912 C C . VAL A 1 120 ? -14.420 3.676 37.890 1.00 92.75 120 VAL A C 1
ATOM 914 O O . VAL A 1 120 ? -15.314 3.969 37.122 1.00 92.75 120 VAL A O 1
ATOM 917 N N . LEU A 1 121 ? -13.362 2.964 37.480 1.00 95.62 121 LEU A N 1
ATOM 918 C CA . LEU A 1 121 ? -13.258 2.395 36.129 1.00 95.62 121 LEU A CA 1
ATOM 919 C C . LEU A 1 121 ? -13.682 0.919 36.074 1.00 95.62 121 LEU A C 1
ATOM 921 O O . LEU A 1 121 ? -13.502 0.270 35.048 1.00 95.62 121 LEU A O 1
ATOM 925 N N . ALA A 1 122 ? -14.144 0.333 37.185 1.00 95.62 122 ALA A N 1
ATOM 926 C CA . ALA A 1 122 ? -14.350 -1.114 37.277 1.00 95.62 122 ALA A CA 1
ATOM 927 C C . ALA A 1 122 ? -15.491 -1.630 36.389 1.00 95.62 122 ALA A C 1
ATOM 929 O O . ALA A 1 122 ? -15.425 -2.766 35.918 1.00 95.62 122 ALA A O 1
ATOM 930 N N . ASN A 1 123 ? -16.536 -0.828 36.203 1.00 95.56 123 ASN A N 1
ATOM 931 C CA . ASN A 1 123 ? -17.711 -1.138 35.391 1.00 95.56 123 ASN A CA 1
ATOM 932 C C . ASN A 1 123 ? -17.782 -0.297 34.103 1.00 95.56 123 ASN A C 1
ATOM 934 O O . ASN A 1 123 ? -18.630 -0.582 33.262 1.00 95.56 123 ASN A O 1
ATOM 938 N N . ASP A 1 124 ? -16.908 0.687 33.918 1.00 97.25 124 ASP A N 1
ATOM 939 C CA . ASP A 1 124 ? -16.813 1.484 32.696 1.00 97.25 124 ASP A CA 1
ATOM 940 C C . ASP A 1 124 ? -16.215 0.680 31.536 1.00 97.25 124 ASP A C 1
ATOM 942 O O . ASP A 1 124 ? -15.392 -0.218 31.728 1.00 97.25 124 ASP A O 1
ATOM 946 N N . GLN A 1 125 ? -16.619 1.000 30.306 1.00 96.94 125 GLN A N 1
ATOM 947 C CA . GLN A 1 125 ? -16.123 0.314 29.111 1.00 96.94 125 GLN A CA 1
ATOM 948 C C . GLN A 1 125 ? -15.909 1.269 27.943 1.00 96.94 125 GLN A C 1
ATOM 950 O O . GLN A 1 125 ? -16.721 2.149 27.682 1.00 96.94 125 GLN A O 1
ATOM 955 N N . ASP A 1 126 ? -14.839 1.041 27.192 1.00 96.81 126 ASP A N 1
ATOM 956 C CA . ASP A 1 126 ? -14.664 1.602 25.858 1.00 96.81 126 ASP A CA 1
ATOM 957 C C . ASP A 1 126 ? -15.205 0.602 24.820 1.00 96.81 126 ASP A C 1
ATOM 959 O O . ASP A 1 126 ? -14.834 -0.575 24.888 1.00 96.81 126 ASP A O 1
ATOM 963 N N . PRO A 1 127 ? -16.077 1.007 23.878 1.00 94.94 127 PRO A N 1
ATOM 964 C CA . PRO A 1 127 ? -16.641 0.085 22.887 1.00 94.94 127 PRO A CA 1
ATOM 965 C C . PRO A 1 127 ? -15.596 -0.609 22.001 1.00 94.94 127 PRO A C 1
ATOM 967 O O . PRO A 1 127 ? -15.810 -1.741 21.566 1.00 94.94 127 PRO A O 1
ATOM 970 N N . GLU A 1 128 ? -14.450 0.028 21.775 1.00 94.06 128 GLU A N 1
ATOM 971 C CA . GLU A 1 128 ? -13.316 -0.532 21.042 1.00 94.06 128 GLU A CA 1
ATOM 972 C C . GLU A 1 128 ? -12.312 -1.267 21.952 1.00 94.06 128 GLU A C 1
ATOM 974 O O . GLU A 1 128 ? -11.339 -1.849 21.467 1.00 94.06 128 GLU A O 1
ATOM 979 N N . GLY A 1 129 ? -12.556 -1.291 23.265 1.00 92.94 129 GLY A N 1
ATOM 980 C CA . GLY A 1 129 ? -11.702 -1.945 24.253 1.00 92.94 129 GLY A CA 1
ATOM 981 C C . GLY A 1 129 ? -10.418 -1.177 24.565 1.00 92.94 129 GLY A C 1
ATOM 982 O O . GLY A 1 129 ? -9.460 -1.772 25.068 1.00 92.94 129 GLY A O 1
ATOM 983 N N . ASN A 1 130 ? -10.370 0.124 24.269 1.00 94.38 130 ASN A N 1
ATOM 984 C CA . ASN A 1 130 ? -9.242 0.964 24.645 1.00 94.38 130 ASN A CA 1
ATOM 985 C C . ASN A 1 130 ? -9.154 1.133 26.171 1.00 94.38 130 ASN A C 1
ATOM 987 O O . ASN A 1 130 ? -10.149 1.114 26.896 1.00 94.38 130 ASN A O 1
ATOM 991 N N . THR A 1 131 ? -7.935 1.340 26.672 1.00 95.38 131 THR A N 1
ATOM 992 C CA . THR A 1 131 ? -7.705 1.626 28.094 1.00 95.38 131 THR A CA 1
ATOM 993 C C . THR A 1 131 ? -8.317 2.972 28.485 1.00 95.38 131 THR A C 1
ATOM 995 O O . THR A 1 131 ? -8.036 3.992 27.855 1.00 95.38 131 THR A O 1
ATOM 998 N N . LEU A 1 132 ? -9.091 2.982 29.572 1.00 96.44 132 LEU A N 1
ATOM 999 C CA . LEU A 1 132 ? -9.722 4.182 30.120 1.00 96.44 132 LEU A CA 1
ATOM 1000 C C . LEU A 1 132 ? -8.784 4.961 31.054 1.00 96.44 132 LEU A C 1
ATOM 1002 O O . LEU A 1 132 ? -7.984 4.377 31.788 1.00 96.44 132 LEU A O 1
ATOM 1006 N N . PHE A 1 133 ? -8.921 6.290 31.060 1.00 94.56 133 PHE A N 1
ATOM 1007 C CA . PHE A 1 133 ? -8.179 7.199 31.937 1.00 94.56 133 PHE A CA 1
ATOM 1008 C C . PHE A 1 133 ? -9.117 8.225 32.576 1.00 94.56 133 PHE A C 1
ATOM 1010 O O . PHE A 1 133 ? -9.969 8.802 31.903 1.00 94.56 133 PHE A O 1
ATOM 1017 N N . ILE A 1 134 ? -8.902 8.512 33.862 1.00 92.75 134 ILE A N 1
ATOM 1018 C CA . ILE A 1 134 ? -9.595 9.589 34.580 1.00 92.75 134 ILE A CA 1
ATOM 1019 C C . ILE A 1 134 ? -8.815 10.886 34.370 1.00 92.75 134 ILE A C 1
ATOM 1021 O O . ILE A 1 134 ? -7.620 10.951 34.662 1.00 92.75 134 ILE A O 1
ATOM 1025 N N . THR A 1 135 ? -9.483 11.928 33.886 1.00 93.81 135 THR A N 1
ATOM 1026 C CA . THR A 1 135 ? -8.872 13.251 33.674 1.00 93.81 135 THR A CA 1
ATOM 1027 C C . THR A 1 135 ? -9.081 14.187 34.862 1.00 93.81 135 THR A C 1
ATOM 1029 O O . THR A 1 135 ? -8.184 14.955 35.207 1.00 93.81 135 THR A O 1
ATOM 1032 N N . SER A 1 136 ? -10.236 14.110 35.520 1.00 90.25 136 SER A N 1
ATOM 1033 C CA . SER A 1 136 ? -10.541 14.828 36.756 1.00 90.25 136 SER A CA 1
ATOM 1034 C C . SER A 1 136 ? -11.657 14.127 37.533 1.00 90.25 136 SER A C 1
ATOM 1036 O O . SER A 1 136 ? -12.439 13.365 36.972 1.00 90.25 136 SER A O 1
ATOM 1038 N N . ALA A 1 137 ? -11.724 14.395 38.836 1.00 85.19 137 ALA A N 1
ATOM 1039 C CA . ALA A 1 137 ? -12.829 14.010 39.704 1.00 85.19 137 ALA A CA 1
ATOM 1040 C C . ALA A 1 137 ? -13.096 15.157 40.689 1.00 85.19 137 ALA A C 1
ATOM 1042 O O . ALA A 1 137 ? -12.160 15.827 41.134 1.00 85.19 137 ALA A O 1
ATOM 1043 N N . THR A 1 138 ? -14.362 15.394 41.020 1.00 82.06 138 THR A N 1
ATOM 1044 C CA . THR A 1 138 ? -14.795 16.402 41.999 1.00 82.06 138 THR A CA 1
ATOM 1045 C C . THR A 1 138 ? -15.714 15.753 43.024 1.00 82.06 138 THR A C 1
ATOM 1047 O O . THR A 1 138 ? -16.465 14.846 42.669 1.00 82.06 138 THR A O 1
ATOM 1050 N N . LEU A 1 139 ? -15.644 16.226 44.269 1.00 72.00 139 LEU A N 1
ATOM 1051 C CA . LEU A 1 139 ? -16.493 15.803 45.387 1.00 72.00 139 LEU A CA 1
ATOM 1052 C C . LEU A 1 139 ? -17.643 16.788 45.604 1.00 72.00 139 LEU A C 1
ATOM 1054 O O . LEU A 1 139 ? -17.401 18.003 45.413 1.00 72.00 139 LEU A O 1
#

InterPro domains:
  IPR036691 Endonuclease/exonuclease/phosphatase superfamily [SSF56219] (3-89)
  IPR040853 RapA2, cadherin-like domain [PF17803] (94-138)

Sequence (139 aa):
GFTNVNLAKGTGENYSYYYSGVAGSLDHLLTANTSVDSVAQVMHWHINADEATALDYNTEDKTEAQQAKWFGETPYRSSDHDPVIADFDLAAVVLPVNQAPIANDDTAETVQGESVNINVLANDQDPEGNTLFITSATL

pLDDT: mean 91.17, std 5.61, range [70.12, 97.25]

Secondary structure (DSSP, 8-state):
-EEEHHHHH--S----EEETTEEE-----EEEGGGGGGEEEEEE--SSTT--TTTSS--TT--HHHHHHH--SSSTTS-SBPPEEEEE-TTS--PPPPPPPB---------TT------TTSS-B-TT-PPP-------